Protein AF-A0A287D4K3-F1 (afdb_monomer_lite)

Radius of gyration: 16.57 Å; chains: 1; bounding box: 42×42×44 Å

InterPro domains:
  IPR028040 Type 2 DNA topoisomerase 6 subunit B-like [PF15091] (120-159)
  IPR028040 Type 2 DNA topoisomerase 6 subunit B-like [PTHR14652] (1-159)

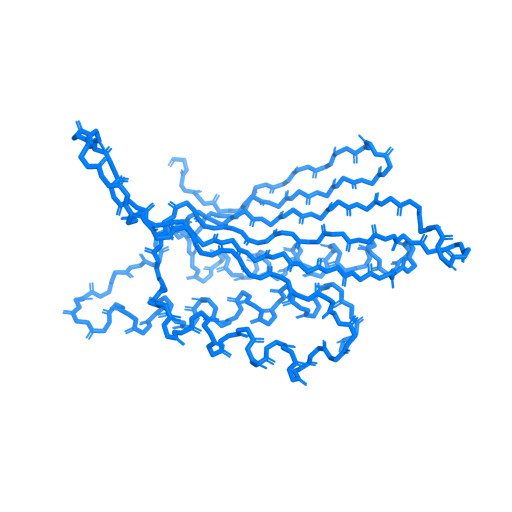pLDDT: mean 74.66, std 18.14, range [32.66, 96.25]

Secondary structure (DSSP, 8-state):
--SHHHHHHHHHHHHHHHHHHHTTTSTT----EEEEEEEEEEE-SSSTT-EEEEEEEEESS--S-HHHHHHHHHHHHHH-TT-EEEEEEE---S-----S----EEEEEEEEEE-HHHHHHHHHHHHHHHHHHHHH-TTEEEEEEEEETTEEEEEEE----

Organism: Ictidomys tridecemlineatus (NCBI:txid43179)

Structure (mmCIF, N/CA/C/O backbone):
data_AF-A0A287D4K3-F1
#
_entry.id   AF-A0A287D4K3-F1
#
loop_
_atom_site.group_PDB
_atom_site.id
_atom_site.type_symbol
_atom_site.label_atom_id
_atom_site.label_alt_id
_atom_site.label_comp_id
_atom_site.label_asym_id
_atom_site.label_entity_id
_atom_site.label_seq_id
_atom_site.pdbx_PDB_ins_code
_atom_site.Cartn_x
_atom_site.Cartn_y
_atom_site.Cartn_z
_atom_site.occupancy
_atom_site.B_iso_or_equiv
_atom_site.auth_seq_id
_atom_site.auth_comp_id
_atom_site.auth_asym_id
_atom_site.auth_atom_id
_atom_site.pdbx_PDB_model_num
ATOM 1 N N . MET A 1 1 ? 12.320 -9.580 4.492 1.00 48.72 1 MET A N 1
ATOM 2 C CA . MET A 1 1 ? 11.727 -8.931 3.307 1.00 48.72 1 MET A CA 1
ATOM 3 C C . MET A 1 1 ? 12.427 -7.598 3.188 1.00 48.72 1 MET A C 1
ATOM 5 O O . MET A 1 1 ? 12.387 -6.849 4.149 1.00 48.72 1 MET A O 1
ATOM 9 N N . GLU A 1 2 ? 13.125 -7.345 2.091 1.00 59.50 2 GLU A N 1
ATOM 10 C CA . GLU A 1 2 ? 13.646 -6.011 1.773 1.00 59.50 2 GLU A CA 1
ATOM 11 C C . GLU A 1 2 ? 12.779 -5.459 0.645 1.00 59.50 2 GLU A C 1
ATOM 13 O O . GLU A 1 2 ? 12.539 -6.175 -0.326 1.00 59.50 2 GLU A O 1
ATOM 18 N N . GLY A 1 3 ? 12.263 -4.244 0.822 1.00 74.00 3 GLY A N 1
ATOM 19 C CA . GLY A 1 3 ? 11.446 -3.556 -0.177 1.00 74.00 3 GLY A CA 1
ATOM 20 C C . GLY A 1 3 ? 10.247 -2.798 0.397 1.00 74.00 3 GLY A C 1
ATOM 21 O O . GLY A 1 3 ? 9.966 -2.856 1.604 1.00 74.00 3 GLY A O 1
ATOM 22 N N . THR A 1 4 ? 9.539 -2.085 -0.475 1.00 83.81 4 THR A N 1
ATOM 23 C CA . THR A 1 4 ? 8.331 -1.292 -0.217 1.00 83.81 4 THR A CA 1
ATOM 24 C C . THR A 1 4 ? 7.315 -2.060 0.623 1.00 83.81 4 THR A C 1
ATOM 26 O O . THR A 1 4 ? 6.774 -1.520 1.590 1.00 83.81 4 THR A O 1
ATOM 29 N N . ALA A 1 5 ? 7.080 -3.340 0.326 1.00 87.50 5 ALA A N 1
ATOM 30 C CA . ALA A 1 5 ? 6.122 -4.150 1.074 1.00 87.50 5 ALA A CA 1
ATOM 31 C C . ALA A 1 5 ? 6.500 -4.322 2.544 1.00 87.50 5 ALA A C 1
ATOM 33 O O . ALA A 1 5 ? 5.611 -4.314 3.397 1.00 87.50 5 ALA A O 1
ATOM 34 N N . SER A 1 6 ? 7.792 -4.455 2.855 1.00 84.94 6 SER A N 1
ATOM 35 C CA . SER A 1 6 ? 8.245 -4.580 4.241 1.00 84.94 6 SER A CA 1
ATOM 36 C C . SER A 1 6 ? 7.947 -3.301 5.016 1.00 84.94 6 SER A C 1
ATOM 38 O O . SER A 1 6 ? 7.326 -3.362 6.076 1.00 84.94 6 SER A O 1
ATOM 40 N N . ALA A 1 7 ? 8.298 -2.145 4.441 1.00 84.00 7 ALA A N 1
ATOM 41 C CA . ALA A 1 7 ? 8.021 -0.841 5.035 1.00 84.00 7 ALA A CA 1
ATOM 42 C C . ALA A 1 7 ? 6.518 -0.630 5.257 1.00 84.00 7 ALA A C 1
ATOM 44 O O . ALA A 1 7 ? 6.094 -0.350 6.378 1.00 84.00 7 ALA A O 1
ATOM 45 N N . VAL A 1 8 ? 5.693 -0.844 4.225 1.00 88.00 8 VAL A N 1
ATOM 46 C CA . VAL A 1 8 ? 4.232 -0.700 4.335 1.00 88.00 8 VAL A CA 1
ATOM 47 C C . VAL A 1 8 ? 3.665 -1.629 5.409 1.00 88.00 8 VAL A C 1
ATOM 49 O O . VAL A 1 8 ? 2.879 -1.184 6.243 1.00 88.00 8 VAL A O 1
ATOM 52 N N . CYS A 1 9 ? 4.057 -2.905 5.428 1.00 89.38 9 CYS A N 1
ATOM 53 C CA . CYS A 1 9 ? 3.532 -3.859 6.404 1.00 89.38 9 CYS A CA 1
ATOM 54 C C . CYS A 1 9 ? 3.920 -3.494 7.843 1.00 89.38 9 CYS A C 1
ATOM 56 O O . CYS A 1 9 ? 3.065 -3.570 8.723 1.00 89.38 9 CYS A O 1
ATOM 58 N N . GLU A 1 10 ? 5.167 -3.084 8.091 1.00 85.00 10 GLU A N 1
ATOM 59 C CA . GLU A 1 10 ? 5.619 -2.653 9.423 1.00 85.00 10 GLU A CA 1
ATOM 60 C C . GLU A 1 10 ? 4.889 -1.391 9.893 1.00 85.00 10 GLU A C 1
ATOM 62 O O . GLU A 1 10 ? 4.360 -1.359 11.007 1.00 85.00 10 GLU A O 1
ATOM 67 N N . ILE A 1 11 ? 4.758 -0.386 9.020 1.00 82.88 11 ILE A N 1
ATOM 68 C CA . ILE A 1 11 ? 4.017 0.846 9.326 1.00 82.88 11 ILE A CA 1
ATOM 69 C C . ILE A 1 11 ? 2.571 0.518 9.690 1.00 82.88 11 ILE A C 1
ATOM 71 O O . ILE A 1 11 ? 2.064 0.969 10.717 1.00 82.88 11 ILE A O 1
ATOM 75 N N . LEU A 1 12 ? 1.906 -0.307 8.879 1.00 85.75 12 LEU A N 1
ATOM 76 C CA . LEU A 1 12 ? 0.527 -0.708 9.128 1.00 85.75 12 LEU A CA 1
ATOM 77 C C . LEU A 1 12 ? 0.379 -1.514 10.421 1.00 85.75 12 LEU A C 1
ATOM 79 O O . LEU A 1 12 ? -0.570 -1.271 11.163 1.00 85.75 12 LEU A O 1
ATOM 83 N N . ARG A 1 13 ? 1.303 -2.435 10.733 1.00 86.19 13 ARG A N 1
ATOM 84 C CA . ARG A 1 13 ? 1.298 -3.154 12.020 1.00 86.19 13 ARG A CA 1
ATOM 85 C C . ARG A 1 13 ? 1.357 -2.181 13.185 1.00 86.19 13 ARG A C 1
ATOM 87 O O . ARG A 1 13 ? 0.545 -2.292 14.100 1.00 86.19 13 ARG A O 1
ATOM 94 N N . TYR A 1 14 ? 2.277 -1.222 13.131 1.00 79.12 14 TYR A N 1
ATOM 95 C CA . TYR A 1 14 ? 2.435 -0.236 14.190 1.00 79.12 14 TYR A CA 1
ATOM 96 C C . TYR A 1 14 ? 1.178 0.629 14.347 1.00 79.12 14 TYR A C 1
ATOM 98 O O . TYR A 1 14 ? 0.686 0.796 15.463 1.00 79.12 14 TYR A O 1
ATOM 106 N N . LEU A 1 15 ? 0.609 1.114 13.237 1.00 77.81 15 LEU A N 1
ATOM 107 C CA . LEU A 1 15 ? -0.628 1.901 13.244 1.00 77.81 15 LEU A CA 1
ATOM 108 C C . LEU A 1 15 ? -1.807 1.112 13.829 1.00 77.81 15 LEU A C 1
ATOM 110 O O . LEU A 1 15 ? -2.526 1.634 14.675 1.00 77.81 15 LEU A O 1
ATOM 114 N N . ILE A 1 16 ? -1.979 -0.155 13.441 1.00 78.75 16 ILE A N 1
ATOM 115 C CA . ILE A 1 16 ? -3.060 -1.014 13.948 1.00 78.75 16 ILE A CA 1
ATOM 116 C C . ILE A 1 16 ? -2.893 -1.295 15.443 1.00 78.75 16 ILE A C 1
ATOM 118 O O . ILE A 1 16 ? -3.868 -1.210 16.185 1.00 78.75 16 ILE A O 1
ATOM 122 N N . ILE A 1 17 ? -1.680 -1.619 15.903 1.00 76.06 17 ILE A N 1
ATOM 123 C CA . ILE A 1 17 ? -1.410 -1.836 17.333 1.00 76.06 17 ILE A CA 1
ATOM 124 C C . ILE A 1 17 ? -1.727 -0.565 18.119 1.00 76.06 17 ILE A C 1
ATOM 126 O O . ILE A 1 17 ? -2.431 -0.627 19.124 1.00 76.06 17 ILE A O 1
ATOM 130 N N . TYR A 1 18 ? -1.257 0.586 17.640 1.00 68.38 18 TYR A N 1
ATOM 131 C CA . TYR A 1 18 ? -1.488 1.861 18.306 1.00 68.38 18 TYR A CA 1
ATOM 132 C C . TYR A 1 18 ? -2.976 2.197 18.412 1.00 68.38 18 TYR A C 1
ATOM 134 O O . TYR A 1 18 ? -3.468 2.524 19.491 1.00 68.38 18 TYR A O 1
ATOM 142 N N . TRP A 1 19 ? -3.709 2.032 17.314 1.00 69.06 19 TRP A N 1
ATOM 143 C CA . TRP A 1 19 ? -5.155 2.195 17.267 1.00 69.06 19 TRP A CA 1
ATOM 144 C C . TRP A 1 19 ? -5.903 1.355 18.311 1.00 69.06 19 TRP A C 1
ATOM 146 O O . TRP A 1 19 ? -6.902 1.806 18.874 1.00 69.06 19 TRP A O 1
ATOM 156 N N . LYS A 1 20 ? -5.412 0.149 18.620 1.00 65.50 20 LYS A N 1
ATOM 157 C CA . LYS A 1 20 ? -5.971 -0.683 19.698 1.00 65.50 20 LYS A CA 1
ATOM 158 C C . LYS A 1 20 ? -5.597 -0.199 21.103 1.00 65.50 20 LYS A C 1
ATOM 160 O O . LYS A 1 20 ? -6.319 -0.506 22.043 1.00 65.50 20 LYS A O 1
ATOM 165 N N . CYS A 1 21 ? -4.481 0.506 21.270 1.00 55.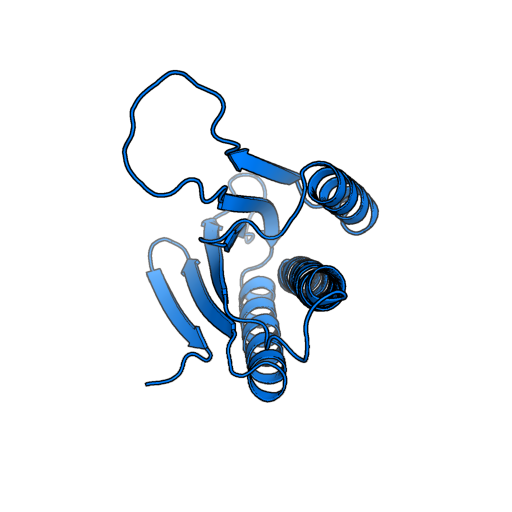12 21 CYS A N 1
ATOM 166 C CA . CYS A 1 21 ? -4.019 0.991 22.574 1.00 55.12 21 CYS A CA 1
ATOM 167 C C . CYS A 1 21 ? -4.685 2.314 22.988 1.00 55.12 21 CYS A C 1
ATOM 169 O O . CYS A 1 21 ? -4.985 2.491 24.166 1.00 55.12 21 CYS A O 1
ATOM 171 N N . ASP A 1 22 ? -4.957 3.219 22.042 1.00 52.53 22 ASP A N 1
ATOM 172 C CA . ASP A 1 22 ? -5.638 4.499 22.320 1.00 52.53 22 ASP A CA 1
ATOM 173 C C . ASP A 1 22 ? -7.110 4.306 22.744 1.00 52.53 22 ASP A C 1
ATOM 175 O O . ASP A 1 22 ? -7.679 5.080 23.509 1.00 52.53 22 ASP A O 1
ATOM 179 N N . THR A 1 23 ? -7.720 3.187 22.348 1.00 50.31 23 THR A N 1
ATOM 180 C CA . THR A 1 23 ? -9.080 2.796 22.757 1.00 50.31 23 THR A CA 1
ATOM 181 C C . THR A 1 23 ? -9.164 2.227 24.184 1.00 50.31 23 THR A C 1
ATOM 183 O O . THR A 1 23 ? -10.248 1.867 24.645 1.00 50.31 23 THR A O 1
ATOM 186 N N . GLY A 1 24 ? -8.056 2.220 24.937 1.00 45.09 24 GLY A N 1
ATOM 187 C CA . GLY A 1 24 ? -7.929 1.654 26.287 1.00 45.09 24 GLY A CA 1
ATOM 188 C C . GLY A 1 24 ? -8.772 2.288 27.407 1.00 45.09 24 GLY A C 1
ATOM 189 O O . GLY A 1 24 ? -8.657 1.845 28.547 1.00 45.09 24 GLY A O 1
ATOM 190 N N . GLN A 1 25 ? -9.626 3.281 27.130 1.00 45.44 25 GLN A N 1
ATOM 191 C CA . GLN A 1 25 ? -10.554 3.859 28.121 1.00 45.44 25 GLN A CA 1
ATOM 192 C C . GLN A 1 25 ? -12.048 3.704 27.800 1.00 45.44 25 GLN A C 1
ATOM 194 O O . GLN A 1 25 ? -12.883 4.085 28.617 1.00 45.44 25 GLN A O 1
ATOM 199 N N . SER A 1 26 ? -12.437 3.101 26.673 1.00 39.00 26 SER A N 1
ATOM 200 C CA . SER A 1 26 ? -13.861 2.851 26.417 1.00 39.00 26 SER A CA 1
ATOM 201 C C . SER A 1 26 ? -14.080 1.519 25.716 1.00 39.00 26 SER A C 1
ATOM 203 O O . SER A 1 26 ? -13.392 1.189 24.756 1.00 39.00 26 SER A O 1
ATOM 205 N N . LYS A 1 27 ? -15.028 0.746 26.262 1.00 44.50 27 LYS A N 1
ATOM 206 C CA . LYS A 1 27 ? -15.546 -0.530 25.748 1.00 44.50 27 LYS A CA 1
ATOM 207 C C . LYS A 1 27 ? -15.399 -0.649 24.229 1.00 44.50 27 LYS A C 1
ATOM 209 O O . LYS A 1 27 ? -16.083 0.060 23.503 1.00 44.50 27 LYS A O 1
ATOM 214 N N . GLU A 1 28 ? -14.548 -1.578 23.798 1.00 41.41 28 GLU A N 1
ATOM 215 C CA . GLU A 1 28 ? -14.586 -2.231 22.484 1.00 41.41 28 GLU A CA 1
ATOM 216 C C . GLU A 1 28 ? -14.938 -1.304 21.300 1.00 41.41 28 GLU A C 1
ATOM 218 O O . GLU A 1 28 ? -15.805 -1.593 20.473 1.00 41.41 28 GLU A O 1
ATOM 223 N N . VAL A 1 29 ? -14.261 -0.157 21.199 1.00 41.56 29 VAL A N 1
ATOM 224 C CA . VAL A 1 29 ? -14.389 0.704 20.022 1.00 41.56 29 VAL A CA 1
ATOM 225 C C . VAL A 1 29 ? -13.578 0.067 18.895 1.00 41.56 29 VAL A C 1
ATOM 227 O O . VAL A 1 29 ? -12.363 0.210 18.798 1.00 41.56 29 VAL A O 1
ATOM 230 N N . LEU A 1 30 ? -14.267 -0.715 18.064 1.00 49.53 30 LEU A N 1
ATOM 231 C CA . LEU A 1 30 ? -13.744 -1.239 16.804 1.00 49.53 30 LEU A CA 1
ATOM 232 C C . LEU A 1 30 ? -13.054 -0.133 15.996 1.00 49.53 30 LEU A C 1
ATOM 234 O O . LEU A 1 30 ? -13.633 0.933 15.810 1.00 49.53 30 LEU A O 1
ATOM 238 N N . LEU A 1 31 ? -11.855 -0.429 15.485 1.00 52.41 31 LEU A N 1
ATOM 239 C CA . LEU A 1 31 ? -11.037 0.491 14.692 1.00 52.41 31 LEU A CA 1
ATOM 240 C C . LEU A 1 31 ? -11.802 0.978 13.460 1.00 52.41 31 LEU A C 1
ATOM 242 O O . LEU A 1 31 ? -11.884 0.270 12.460 1.00 52.41 31 LEU A O 1
ATOM 246 N N . GLU A 1 32 ? -12.375 2.172 13.542 1.00 59.59 32 GLU A N 1
ATOM 247 C CA . GLU A 1 32 ? -13.056 2.830 12.435 1.00 59.59 32 GLU A CA 1
ATOM 248 C C . GLU A 1 32 ? -12.128 3.898 11.864 1.00 59.59 32 GLU A C 1
ATOM 250 O O . GLU A 1 32 ? -11.723 4.835 12.555 1.00 59.59 32 GLU A O 1
ATOM 255 N N . GLY A 1 33 ? -11.734 3.729 10.605 1.00 69.31 33 GLY A N 1
ATOM 256 C CA . GLY A 1 33 ? -10.741 4.601 9.996 1.00 69.31 33 GLY A CA 1
ATOM 257 C C . GLY A 1 33 ? -10.517 4.298 8.525 1.00 69.31 33 GLY A C 1
ATOM 258 O O . GLY A 1 33 ? -10.697 3.169 8.067 1.00 69.31 33 GLY A O 1
ATOM 259 N N . GLN A 1 34 ? -10.115 5.330 7.788 1.00 78.81 34 GLN A N 1
ATOM 260 C CA . GLN A 1 34 ? -9.762 5.226 6.381 1.00 78.81 34 GLN A CA 1
ATOM 261 C C . GLN A 1 34 ? -8.275 5.508 6.202 1.00 78.81 34 GLN A C 1
ATOM 263 O O . GLN A 1 34 ? -7.810 6.610 6.495 1.00 78.81 34 GLN A O 1
ATOM 268 N N . LEU A 1 35 ? -7.553 4.515 5.688 1.00 86.69 35 LEU A N 1
ATOM 269 C CA . LEU A 1 35 ? -6.151 4.636 5.309 1.00 86.69 35 LEU A CA 1
ATOM 270 C C . LEU A 1 35 ? -6.022 4.642 3.793 1.00 86.69 35 LEU A C 1
ATOM 272 O O . LEU A 1 35 ? -6.579 3.799 3.096 1.00 86.69 35 LEU A O 1
ATOM 276 N N . MET A 1 36 ? -5.247 5.584 3.285 1.00 90.50 36 MET A N 1
ATOM 277 C CA . MET A 1 36 ? -4.786 5.602 1.910 1.00 90.50 36 MET A CA 1
ATOM 278 C C . MET A 1 36 ? -3.352 5.090 1.874 1.00 90.50 36 MET A C 1
ATOM 280 O O . MET A 1 36 ? -2.522 5.522 2.669 1.00 90.50 36 MET A O 1
ATOM 284 N N . ILE A 1 37 ? -3.069 4.192 0.937 1.00 93.56 37 ILE A N 1
ATOM 285 C CA . ILE A 1 37 ? -1.728 3.727 0.601 1.00 93.56 37 ILE A CA 1
ATOM 286 C C . ILE A 1 37 ? -1.577 3.949 -0.901 1.00 93.56 37 ILE A C 1
ATOM 288 O O . ILE A 1 37 ? -2.287 3.324 -1.689 1.00 93.56 37 ILE A O 1
ATOM 292 N N . SER A 1 38 ? -0.692 4.847 -1.309 1.00 94.19 38 SER A N 1
ATOM 293 C CA . SER A 1 38 ? -0.372 5.069 -2.717 1.00 94.19 38 SER A CA 1
ATOM 294 C C . SER A 1 38 ? 1.096 4.789 -2.981 1.00 94.19 38 SER A C 1
ATOM 296 O O . SER A 1 38 ? 1.950 5.132 -2.171 1.00 94.19 38 SER A O 1
ATOM 298 N N . ILE A 1 39 ? 1.386 4.154 -4.111 1.00 94.94 39 ILE A N 1
ATOM 299 C CA . ILE A 1 39 ? 2.746 3.950 -4.602 1.00 94.94 39 ILE A CA 1
ATOM 300 C C . ILE A 1 39 ? 2.824 4.586 -5.983 1.00 94.94 39 ILE A C 1
ATOM 302 O O . ILE A 1 39 ? 2.162 4.131 -6.914 1.00 94.94 39 ILE A O 1
ATOM 306 N N . GLU A 1 40 ? 3.610 5.645 -6.124 1.00 95.19 40 GLU A N 1
ATOM 307 C CA . GLU A 1 40 ? 3.925 6.240 -7.417 1.00 95.19 40 GLU A CA 1
ATOM 308 C C . GLU A 1 40 ? 5.323 5.799 -7.839 1.00 95.19 40 GLU A C 1
ATOM 310 O O . GLU A 1 40 ? 6.289 6.002 -7.116 1.00 95.19 40 GLU A O 1
ATOM 315 N N . ALA A 1 41 ? 5.423 5.165 -9.000 1.00 93.25 41 ALA A N 1
ATOM 316 C CA . ALA A 1 41 ? 6.659 4.612 -9.519 1.00 93.25 41 ALA A CA 1
ATOM 317 C C . ALA A 1 41 ? 6.939 5.162 -10.919 1.00 93.25 41 ALA A C 1
ATOM 319 O O . ALA A 1 41 ? 6.124 5.037 -11.842 1.00 93.25 41 ALA A O 1
ATOM 320 N N . ILE A 1 42 ? 8.119 5.748 -11.079 1.00 93.44 42 ILE A N 1
ATOM 321 C CA . ILE A 1 42 ? 8.637 6.250 -12.355 1.00 93.44 42 ILE A CA 1
ATOM 322 C C . ILE A 1 42 ? 10.006 5.637 -12.623 1.00 93.44 42 ILE A C 1
ATOM 324 O O . ILE A 1 42 ? 10.684 5.215 -11.694 1.00 93.44 42 ILE A O 1
ATOM 328 N N . ASN A 1 43 ? 10.445 5.587 -13.878 1.00 90.56 43 ASN A N 1
ATOM 329 C CA . ASN A 1 43 ? 11.798 5.114 -14.192 1.00 90.56 43 ASN A CA 1
ATOM 330 C C . ASN A 1 43 ? 12.856 5.925 -13.416 1.00 90.56 43 ASN A C 1
ATOM 332 O O . ASN A 1 43 ? 12.870 7.158 -13.495 1.00 90.56 43 ASN A O 1
ATOM 336 N N . SER A 1 44 ? 13.733 5.237 -12.673 1.00 86.06 44 SER A N 1
ATOM 337 C CA . SER A 1 44 ? 14.799 5.887 -11.906 1.00 86.06 44 SER A CA 1
ATOM 338 C C . SER A 1 44 ? 15.769 6.585 -12.858 1.00 86.06 44 SER A C 1
ATOM 340 O O . SER A 1 44 ? 16.180 6.036 -13.882 1.00 86.06 44 SER A O 1
ATOM 342 N N . LYS A 1 45 ? 16.146 7.819 -12.509 1.00 84.38 45 LYS A N 1
ATOM 343 C CA . LYS A 1 45 ? 17.179 8.581 -13.229 1.00 84.38 45 LYS A CA 1
ATOM 344 C C . LYS A 1 45 ? 18.591 8.145 -12.838 1.00 84.38 45 LYS A C 1
ATOM 346 O O . LYS A 1 45 ? 19.535 8.433 -13.567 1.00 84.38 45 LYS A O 1
ATOM 351 N N . HIS A 1 46 ? 18.731 7.496 -11.684 1.00 78.56 46 HIS A N 1
ATOM 352 C CA . HIS A 1 46 ? 20.019 7.170 -11.079 1.00 78.56 46 HIS A CA 1
ATOM 353 C C . HIS A 1 46 ? 20.448 5.734 -11.367 1.00 78.56 46 HIS A C 1
ATOM 355 O O . HIS A 1 46 ? 21.645 5.472 -11.481 1.00 78.56 46 HIS A O 1
ATOM 361 N N . GLN A 1 47 ? 19.489 4.818 -11.529 1.00 78.12 47 GLN A N 1
ATOM 362 C CA . GLN A 1 47 ? 19.777 3.409 -11.755 1.00 78.12 47 GLN A CA 1
ATOM 363 C C . GLN A 1 47 ? 19.023 2.857 -12.979 1.00 78.12 47 GLN A C 1
ATOM 365 O O . GLN A 1 47 ? 17.789 2.858 -13.005 1.00 78.12 47 GLN A O 1
ATOM 370 N N . PRO A 1 48 ? 19.736 2.336 -13.998 1.00 79.88 48 PRO A N 1
ATOM 371 C CA . PRO A 1 48 ? 19.093 1.724 -15.152 1.00 79.88 48 PRO A CA 1
ATOM 372 C C . PRO A 1 48 ? 18.334 0.459 -14.732 1.00 79.88 48 PRO A C 1
ATOM 374 O O . PRO A 1 48 ? 18.831 -0.351 -13.950 1.00 79.88 48 PRO A O 1
ATOM 377 N N . ASN A 1 49 ? 17.136 0.272 -15.293 1.00 84.75 49 ASN A N 1
ATOM 378 C CA . ASN A 1 49 ? 16.216 -0.835 -14.988 1.00 84.75 49 ASN A CA 1
ATOM 379 C C . ASN A 1 49 ? 15.645 -0.847 -13.555 1.00 84.75 49 ASN A C 1
ATOM 381 O O . ASN A 1 49 ? 15.138 -1.883 -13.113 1.00 84.75 49 ASN A O 1
ATOM 385 N N . ALA A 1 50 ? 15.696 0.283 -12.848 1.00 89.44 50 ALA A N 1
ATOM 386 C CA . ALA A 1 50 ? 14.998 0.489 -11.584 1.00 89.44 50 ALA A CA 1
ATOM 387 C C . ALA A 1 50 ? 13.861 1.509 -11.741 1.00 89.44 50 ALA A C 1
ATOM 389 O O . ALA A 1 50 ? 13.869 2.359 -12.635 1.00 89.44 50 ALA A O 1
ATOM 390 N N . LEU A 1 51 ? 12.879 1.412 -10.857 1.00 90.44 51 LEU A N 1
ATOM 391 C CA . LEU A 1 51 ? 11.826 2.386 -10.645 1.00 90.44 51 LEU A CA 1
ATOM 392 C C . LEU A 1 51 ? 12.141 3.147 -9.365 1.00 90.44 51 LEU A C 1
ATOM 394 O O . LEU A 1 51 ? 12.426 2.530 -8.345 1.00 90.44 51 LEU A O 1
ATOM 398 N N . HIS A 1 52 ? 12.054 4.466 -9.428 1.00 91.75 52 HIS A N 1
ATOM 399 C CA . HIS A 1 52 ? 11.985 5.304 -8.250 1.00 91.75 52 HIS A CA 1
ATOM 400 C C . HIS A 1 52 ? 10.546 5.284 -7.735 1.00 91.75 52 HIS A C 1
ATOM 402 O O . HIS A 1 52 ? 9.637 5.788 -8.404 1.00 91.75 52 HIS A O 1
ATOM 408 N N . CYS A 1 53 ? 10.347 4.640 -6.589 1.00 90.38 53 CYS A N 1
ATOM 409 C CA . CYS A 1 53 ? 9.057 4.438 -5.951 1.00 90.38 53 CYS A CA 1
ATOM 410 C C . CYS A 1 53 ? 8.895 5.421 -4.792 1.00 90.38 53 CYS A C 1
ATOM 412 O O . CYS A 1 53 ? 9.665 5.397 -3.834 1.00 90.38 53 CYS A O 1
ATOM 414 N N . VAL A 1 54 ? 7.842 6.228 -4.842 1.00 91.62 54 VAL A N 1
ATOM 415 C CA . VAL A 1 54 ? 7.392 7.099 -3.759 1.00 91.62 54 VAL A CA 1
ATOM 416 C C . VAL A 1 54 ? 6.132 6.487 -3.165 1.00 91.62 54 VAL A C 1
ATOM 418 O O . VAL A 1 54 ? 5.088 6.423 -3.817 1.00 91.62 54 VAL A O 1
ATOM 421 N N . THR A 1 55 ? 6.216 6.026 -1.922 1.00 91.75 55 THR A N 1
ATOM 422 C CA . THR A 1 55 ? 5.076 5.447 -1.210 1.00 91.75 55 THR A CA 1
ATOM 423 C C . THR A 1 55 ? 4.531 6.439 -0.201 1.00 91.75 55 THR A C 1
ATOM 425 O O . THR A 1 55 ? 5.272 6.950 0.633 1.00 91.75 55 THR A O 1
ATOM 428 N N . THR A 1 56 ? 3.225 6.686 -0.248 1.00 90.81 56 THR A N 1
ATOM 429 C CA . THR A 1 56 ? 2.504 7.534 0.701 1.00 90.81 56 THR A CA 1
ATOM 430 C C . THR A 1 56 ? 1.503 6.700 1.487 1.00 90.81 56 THR A C 1
ATOM 432 O O . THR A 1 56 ? 0.674 6.003 0.906 1.00 90.81 56 THR A O 1
ATOM 435 N N . ILE A 1 57 ? 1.533 6.812 2.812 1.00 88.75 57 ILE A N 1
ATOM 436 C CA . ILE A 1 57 ? 0.516 6.275 3.716 1.00 88.75 57 ILE A CA 1
ATOM 437 C C . ILE A 1 57 ? -0.122 7.453 4.439 1.00 88.75 57 ILE A C 1
ATOM 439 O O . ILE A 1 57 ? 0.577 8.221 5.095 1.00 88.75 57 ILE A O 1
ATOM 443 N N . ALA A 1 58 ? -1.438 7.607 4.330 1.00 86.00 58 ALA A N 1
ATOM 444 C CA . ALA A 1 58 ? -2.145 8.716 4.955 1.00 86.00 58 ALA A CA 1
ATOM 445 C C . ALA A 1 58 ? -3.461 8.291 5.604 1.00 86.00 58 ALA A C 1
ATOM 447 O O . ALA A 1 58 ? -4.128 7.370 5.135 1.00 86.00 58 ALA A O 1
ATOM 448 N N . SER A 1 59 ? -3.852 9.001 6.659 1.00 79.88 59 SER A N 1
ATOM 449 C CA . SER A 1 59 ? -5.142 8.852 7.335 1.00 79.88 59 SER A CA 1
ATOM 450 C C . SER A 1 59 ? -5.857 10.196 7.385 1.00 79.88 59 SER A C 1
ATOM 452 O O . SER A 1 59 ? -5.274 11.197 7.809 1.00 79.88 59 SER A O 1
ATOM 454 N N . ALA A 1 60 ? -7.139 10.200 7.005 1.00 65.44 60 ALA A N 1
ATOM 455 C CA . ALA A 1 60 ? -8.009 11.375 7.097 1.00 65.44 60 ALA A CA 1
ATOM 456 C C . ALA A 1 60 ? -8.317 11.771 8.551 1.00 65.44 60 ALA A C 1
ATOM 458 O O . ALA A 1 60 ? -8.724 12.898 8.807 1.00 65.44 60 ALA A O 1
ATOM 459 N N . ARG A 1 61 ? -8.115 10.849 9.502 1.00 60.84 61 ARG A N 1
ATOM 460 C CA . ARG A 1 61 ? -8.263 11.098 10.934 1.00 60.84 61 ARG A CA 1
ATOM 461 C C . ARG A 1 61 ? -6.919 10.981 11.629 1.00 60.84 61 ARG A C 1
ATOM 463 O O . ARG A 1 61 ? -6.268 9.944 11.498 1.00 60.84 61 ARG A O 1
ATOM 470 N N . SER A 1 62 ? -6.510 12.010 12.362 1.00 54.97 62 SER A N 1
ATOM 471 C CA . SER A 1 62 ? -5.385 11.918 13.286 1.00 54.97 62 SER A CA 1
ATOM 472 C C . SER A 1 62 ? -5.825 11.166 14.511 1.00 54.97 62 SER A C 1
ATOM 474 O O . SER A 1 62 ? -6.907 11.325 15.065 1.00 54.97 62 SER A O 1
ATOM 476 N N . ILE A 1 63 ? -4.932 10.271 14.830 1.00 51.16 63 ILE A N 1
ATOM 477 C CA . ILE A 1 63 ? -5.075 9.055 15.598 1.00 51.16 63 ILE A CA 1
ATOM 478 C C . ILE A 1 63 ? -3.727 8.794 16.248 1.00 51.16 63 ILE A C 1
ATOM 480 O O . ILE A 1 63 ? -3.452 7.669 16.609 1.00 51.16 63 ILE A O 1
ATOM 484 N N . CYS A 1 64 ? -2.811 9.763 16.237 1.00 54.44 64 CYS A N 1
ATOM 485 C CA . CYS A 1 64 ? -1.438 9.564 16.646 1.00 54.44 64 CYS A CA 1
ATOM 486 C C . CYS A 1 64 ? -0.943 10.887 17.215 1.00 54.44 64 CYS A C 1
ATOM 488 O O . CYS A 1 64 ? -0.865 11.882 16.497 1.00 54.44 64 CYS A O 1
ATOM 490 N N . GLY A 1 65 ? -0.647 10.909 18.514 1.00 56.12 65 GLY A N 1
ATOM 491 C CA . GLY A 1 65 ? -0.023 12.074 19.132 1.00 56.12 65 GLY A CA 1
ATOM 492 C C . GLY A 1 65 ? 1.365 12.339 18.535 1.00 56.12 65 GLY A C 1
ATOM 493 O O . GLY A 1 65 ? 2.093 11.402 18.197 1.00 56.12 65 GLY A O 1
ATOM 494 N N . ASP A 1 66 ? 1.765 13.609 18.460 1.00 56.94 66 ASP A N 1
ATOM 495 C CA . ASP A 1 66 ? 3.043 14.072 17.888 1.00 56.94 66 ASP A CA 1
ATOM 496 C C . ASP A 1 66 ? 4.283 13.309 18.396 1.00 56.94 66 ASP A C 1
ATOM 498 O O . ASP A 1 66 ? 5.248 13.086 17.660 1.00 56.94 66 ASP A O 1
ATOM 502 N N . LEU A 1 67 ? 4.269 12.864 19.656 1.00 57.0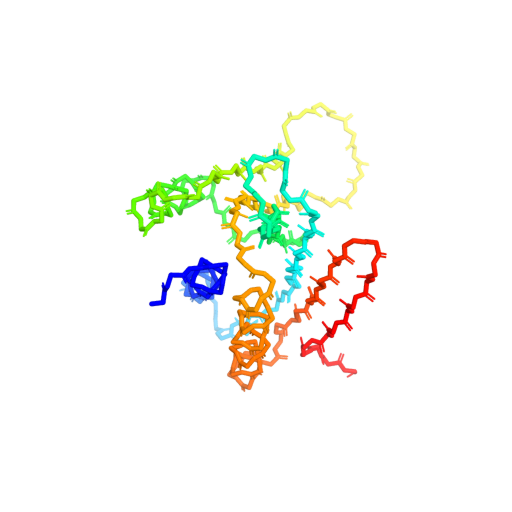3 67 LEU A N 1
ATOM 503 C CA . LEU A 1 67 ? 5.359 12.090 20.258 1.00 57.03 67 LEU A CA 1
ATOM 504 C 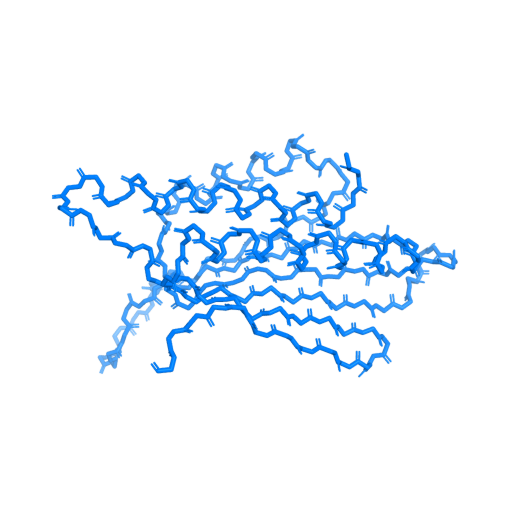C . LEU A 1 67 ? 5.503 10.688 19.634 1.00 57.03 67 LEU A C 1
ATOM 506 O O . LEU A 1 67 ? 6.612 10.186 19.444 1.00 57.03 67 LEU A O 1
ATOM 510 N N . VAL A 1 68 ? 4.377 10.056 19.302 1.00 62.38 68 VAL A N 1
ATOM 511 C CA . VAL A 1 68 ? 4.307 8.693 18.758 1.00 62.38 68 VAL A CA 1
ATOM 512 C C . VAL A 1 68 ? 4.753 8.687 17.304 1.00 62.38 68 VAL A C 1
ATOM 514 O O . VAL A 1 68 ? 5.489 7.797 16.888 1.00 62.38 68 VAL A O 1
ATOM 517 N N . LEU A 1 69 ? 4.388 9.732 16.566 1.00 65.62 69 LEU A N 1
ATOM 518 C CA . LEU A 1 69 ? 4.826 9.986 15.200 1.00 65.62 69 LEU A CA 1
ATOM 519 C C . LEU A 1 69 ? 6.345 10.137 15.092 1.00 65.62 69 LEU A C 1
ATOM 521 O O . LEU A 1 69 ? 6.973 9.501 14.245 1.00 65.62 69 LEU A O 1
ATOM 525 N N . LYS A 1 70 ? 6.954 10.895 16.010 1.00 68.38 70 LYS A N 1
ATOM 526 C CA . LYS A 1 70 ? 8.418 11.021 16.097 1.00 68.38 70 LYS A CA 1
ATOM 527 C C . LYS A 1 70 ? 9.097 9.696 16.444 1.00 68.38 70 LYS A C 1
ATOM 529 O O . LYS A 1 70 ? 10.173 9.413 15.921 1.00 68.38 70 LYS A O 1
ATOM 534 N N . LYS A 1 71 ? 8.489 8.876 17.311 1.00 71.56 71 LYS A N 1
ATOM 535 C CA . LYS A 1 71 ? 9.010 7.538 17.627 1.00 71.56 71 LYS A CA 1
ATOM 536 C C . LYS A 1 71 ? 8.920 6.613 16.414 1.00 71.56 71 LYS A C 1
ATOM 538 O O . LYS A 1 71 ? 9.915 5.992 16.073 1.00 71.56 71 LYS A O 1
ATOM 543 N N . LEU A 1 72 ? 7.780 6.594 15.727 1.00 70.31 72 LEU A N 1
ATOM 544 C CA . LEU A 1 72 ? 7.559 5.814 14.510 1.00 70.31 72 LEU A CA 1
ATOM 545 C C . LEU A 1 72 ? 8.561 6.206 13.417 1.00 70.31 72 LEU A C 1
ATOM 547 O O . LEU A 1 72 ? 9.173 5.335 12.814 1.00 70.31 72 LEU A O 1
ATOM 551 N N . GLN A 1 73 ? 8.807 7.502 13.218 1.00 70.94 73 GLN A N 1
ATOM 552 C CA . GLN A 1 73 ? 9.835 7.970 12.289 1.00 70.94 73 GLN A CA 1
ATOM 553 C C . GLN A 1 73 ? 11.229 7.440 12.653 1.00 70.94 73 GLN A C 1
ATOM 555 O O . GLN A 1 73 ? 11.933 6.951 11.774 1.00 70.94 73 GLN A O 1
ATOM 560 N N . LYS A 1 74 ? 11.624 7.512 13.931 1.00 74.75 74 LYS A N 1
ATOM 561 C CA . LYS A 1 74 ? 12.923 6.997 14.393 1.00 74.75 74 LYS A CA 1
ATOM 562 C C . LYS A 1 74 ? 13.046 5.482 14.224 1.00 74.75 74 LYS A C 1
ATOM 564 O O . LYS A 1 74 ? 14.086 5.021 13.774 1.00 74.75 74 LYS A O 1
ATOM 569 N N . GLU A 1 75 ? 11.998 4.735 14.563 1.00 71.06 75 GLU A N 1
ATOM 570 C CA . GLU A 1 75 ? 11.949 3.277 14.393 1.00 71.06 75 GLU A CA 1
ATOM 571 C C . GLU A 1 75 ? 12.011 2.894 12.910 1.00 71.06 75 GLU A C 1
ATOM 573 O O . GLU A 1 75 ? 12.736 1.988 12.531 1.00 71.06 75 GLU A O 1
ATOM 578 N N . LEU A 1 76 ? 11.331 3.613 12.015 1.00 68.88 76 LEU A N 1
ATOM 579 C CA . LEU A 1 76 ? 11.470 3.335 10.584 1.00 68.88 76 LEU A CA 1
ATOM 580 C C . LEU A 1 76 ? 12.861 3.673 10.064 1.00 68.88 76 LEU A C 1
ATOM 582 O O . LEU A 1 76 ? 13.415 2.897 9.299 1.00 68.88 76 LEU A O 1
ATOM 586 N N . GLN A 1 77 ? 13.452 4.787 10.495 1.00 68.69 77 GLN A N 1
ATOM 587 C CA . GLN A 1 77 ? 14.824 5.126 10.117 1.00 68.69 77 GLN A CA 1
ATOM 588 C C . GLN A 1 77 ? 15.838 4.076 10.601 1.00 68.69 77 GLN A C 1
ATOM 590 O O . GLN A 1 77 ? 16.834 3.850 9.918 1.00 68.69 77 GLN A O 1
ATOM 595 N N . SER A 1 78 ? 15.595 3.418 11.742 1.00 69.81 78 SER A N 1
ATOM 596 C CA . SER A 1 78 ? 16.458 2.340 12.241 1.00 69.81 78 SER A CA 1
ATOM 597 C C . SER A 1 78 ? 16.187 0.985 11.579 1.00 69.81 78 SER A C 1
ATOM 599 O O . SER A 1 78 ? 17.128 0.231 11.343 1.00 69.81 78 SER A O 1
ATOM 601 N N . ILE A 1 79 ? 14.927 0.668 11.263 1.00 63.00 79 ILE A N 1
ATOM 602 C CA . ILE A 1 79 ? 14.515 -0.616 10.667 1.00 63.00 79 ILE A CA 1
ATOM 603 C C . ILE A 1 79 ? 14.791 -0.648 9.156 1.00 63.00 79 ILE A C 1
ATOM 605 O O . ILE A 1 79 ? 15.031 -1.712 8.587 1.00 63.00 79 ILE A O 1
ATOM 609 N N . LEU A 1 80 ? 14.762 0.508 8.493 1.00 62.78 80 LEU A N 1
ATOM 610 C CA . LEU A 1 80 ? 14.805 0.643 7.039 1.00 62.78 80 LEU A CA 1
ATOM 611 C C . LEU A 1 80 ? 15.909 1.640 6.631 1.00 62.78 80 LEU A C 1
ATOM 613 O O . LEU A 1 80 ? 15.608 2.700 6.080 1.00 62.78 80 LEU A O 1
ATOM 617 N N . PRO A 1 81 ? 17.199 1.308 6.851 1.00 59.12 81 PRO A N 1
ATOM 618 C CA . PRO A 1 81 ? 18.327 2.217 6.606 1.00 59.12 81 PRO A CA 1
ATOM 619 C C . PRO A 1 81 ? 18.489 2.654 5.136 1.00 59.12 81 PRO A C 1
ATOM 621 O O . PRO A 1 81 ? 19.281 3.547 4.852 1.00 59.12 81 PRO A O 1
ATOM 624 N N . GLY A 1 82 ? 17.748 2.047 4.202 1.00 61.94 82 GLY A N 1
ATOM 625 C CA . GLY A 1 82 ? 17.730 2.404 2.779 1.00 61.94 82 GLY A CA 1
ATOM 626 C C . GLY A 1 82 ? 16.585 3.323 2.337 1.00 61.94 82 GLY A C 1
ATOM 627 O O . GLY A 1 82 ? 16.511 3.642 1.155 1.00 61.94 82 GLY A O 1
ATOM 628 N N . PHE A 1 83 ? 15.683 3.730 3.236 1.00 64.06 83 PHE A N 1
ATOM 629 C CA . PHE A 1 83 ? 14.475 4.471 2.869 1.00 64.06 83 PHE A CA 1
ATOM 630 C C . PHE A 1 83 ? 14.608 5.946 3.246 1.00 64.06 83 PHE A C 1
ATOM 632 O O . PHE A 1 83 ? 14.797 6.294 4.414 1.00 64.06 83 PHE A O 1
ATOM 639 N N . SER A 1 84 ? 14.455 6.834 2.262 1.00 63.19 84 SER A N 1
ATOM 640 C CA . SER A 1 84 ? 14.340 8.271 2.524 1.00 63.19 84 SER A CA 1
ATOM 641 C C . SER A 1 84 ? 12.918 8.555 3.002 1.00 63.19 84 SER A C 1
ATOM 643 O O . SER A 1 84 ? 12.011 8.771 2.202 1.00 63.19 84 SER A O 1
ATOM 645 N N . ALA A 1 85 ? 12.689 8.450 4.312 1.00 64.38 85 ALA A N 1
ATOM 646 C CA . ALA A 1 85 ? 11.377 8.668 4.913 1.00 64.38 85 ALA A CA 1
ATOM 647 C C . ALA A 1 85 ? 11.197 10.135 5.342 1.00 64.38 85 ALA A C 1
ATOM 649 O O . ALA A 1 85 ? 11.906 10.636 6.221 1.00 64.38 85 ALA A O 1
ATOM 650 N N . LYS A 1 86 ? 10.199 10.808 4.763 1.00 67.56 86 LYS A N 1
ATOM 651 C CA . LYS A 1 86 ? 9.719 12.134 5.160 1.00 67.56 86 LYS A CA 1
ATOM 652 C C . LYS A 1 86 ? 8.330 12.010 5.786 1.00 67.56 86 LYS A C 1
ATOM 654 O O . LYS A 1 86 ? 7.387 11.528 5.165 1.00 67.56 86 LYS A O 1
ATOM 659 N N . LEU A 1 87 ? 8.195 12.487 7.019 1.00 64.69 87 LEU A N 1
ATOM 660 C CA . LEU A 1 87 ? 6.918 12.527 7.725 1.00 64.69 87 LEU A CA 1
ATOM 661 C C . LEU A 1 87 ? 6.358 13.953 7.736 1.00 64.69 87 LEU A C 1
ATOM 663 O O . LEU A 1 87 ? 7.070 14.890 8.094 1.00 64.69 87 LEU A O 1
ATOM 667 N N . THR A 1 88 ? 5.083 14.107 7.382 1.00 59.75 88 THR A N 1
ATOM 668 C CA . THR A 1 88 ? 4.348 15.374 7.456 1.00 59.75 88 THR A CA 1
ATOM 669 C C . THR A 1 88 ? 3.125 15.195 8.359 1.00 59.75 88 THR A C 1
ATOM 671 O O . THR A 1 88 ? 2.152 14.535 7.998 1.00 59.75 88 THR A O 1
ATOM 674 N N . SER A 1 89 ? 3.167 15.780 9.561 1.00 53.19 89 SER A N 1
ATOM 675 C CA . SER A 1 89 ? 1.979 15.979 10.398 1.00 53.19 89 SER A CA 1
ATOM 676 C C . SER A 1 89 ? 1.513 17.426 10.258 1.00 53.19 89 SER A C 1
ATOM 678 O O . SER A 1 89 ? 2.252 18.363 10.548 1.00 53.19 89 SER A O 1
ATOM 680 N N . THR A 1 90 ? 0.288 17.632 9.781 1.00 50.53 90 THR A N 1
ATOM 681 C CA . THR A 1 90 ? -0.329 18.963 9.755 1.00 50.53 90 THR A CA 1
ATOM 682 C C . THR A 1 90 ? -1.159 19.126 11.019 1.00 50.53 90 THR A C 1
ATOM 684 O O . THR A 1 90 ? -2.350 18.813 11.033 1.00 50.53 90 THR A O 1
ATOM 687 N N . SER A 1 91 ? -0.509 19.567 12.100 1.00 45.09 91 SER A N 1
ATOM 688 C CA . SER A 1 91 ? -1.206 20.104 13.270 1.00 45.09 91 SER A CA 1
ATOM 689 C C . SER A 1 91 ? -1.654 21.523 12.965 1.00 45.09 91 SER A C 1
ATOM 691 O O . SER A 1 91 ? -0.834 22.365 12.608 1.00 45.09 91 SER A O 1
ATOM 693 N N . GLY A 1 92 ? -2.962 21.768 13.019 1.00 41.47 92 GLY A N 1
ATOM 694 C CA . GLY A 1 92 ? -3.534 23.087 12.790 1.00 41.47 92 GLY A CA 1
ATOM 695 C C . GLY A 1 92 ? -3.180 24.026 13.936 1.00 41.47 92 GLY A C 1
ATOM 696 O O . GLY A 1 92 ? -3.949 24.155 14.880 1.00 41.47 92 GLY A O 1
ATOM 697 N N . GLU A 1 93 ? -2.034 24.691 13.849 1.00 40.59 93 GLU A N 1
ATOM 698 C CA . GLU A 1 93 ? -1.710 25.839 14.690 1.00 40.59 93 GLU A CA 1
ATOM 699 C C . GLU A 1 93 ? -1.447 27.039 13.777 1.00 40.59 93 GLU A C 1
ATOM 701 O O . GLU A 1 93 ? -0.377 27.199 13.195 1.00 40.59 93 GLU A O 1
ATOM 706 N N . GLY A 1 94 ? -2.498 27.837 13.572 1.00 33.25 94 GLY A N 1
ATOM 707 C CA . GLY A 1 94 ? -2.483 28.986 12.673 1.00 33.25 94 GLY A CA 1
ATOM 708 C C . GLY A 1 94 ? -3.844 29.672 12.579 1.00 33.25 94 GLY A C 1
ATOM 709 O O . GLY A 1 94 ? -4.605 29.402 11.663 1.00 33.25 94 GLY A O 1
ATOM 710 N N . SER A 1 95 ? -4.114 30.542 13.556 1.00 34.59 95 SER A N 1
ATOM 711 C CA . SER A 1 95 ? -4.962 31.747 13.473 1.00 34.59 95 SER A CA 1
ATOM 712 C C . SER A 1 95 ? -6.407 31.594 12.954 1.00 34.59 95 SER A C 1
ATOM 714 O O . SER A 1 95 ? -6.660 31.526 11.760 1.00 34.59 95 SER A O 1
ATOM 716 N N . TYR A 1 96 ? -7.358 31.661 13.892 1.00 46.31 96 TYR A N 1
ATOM 717 C CA . TYR A 1 96 ? -8.762 32.086 13.745 1.00 46.31 96 TYR A CA 1
ATOM 718 C C . TYR A 1 96 ? -9.386 31.999 12.334 1.00 46.31 96 TYR A C 1
ATOM 720 O O . TYR A 1 96 ? -9.495 32.991 11.620 1.00 46.31 96 TYR A O 1
ATOM 728 N N . SER A 1 97 ? -9.936 30.837 11.991 1.00 39.75 97 SER A N 1
ATOM 729 C CA . SER A 1 97 ? -11.215 30.786 11.278 1.00 39.75 97 SER A CA 1
ATOM 730 C C . SER A 1 97 ? -11.984 29.561 11.761 1.00 39.75 97 SER A C 1
ATOM 732 O O . SER A 1 97 ? -11.462 28.449 11.822 1.00 39.75 97 SER A O 1
ATOM 734 N N . LEU A 1 98 ? -13.197 29.812 12.243 1.00 49.59 98 LEU A N 1
ATOM 735 C CA . LEU A 1 98 ? -14.127 28.798 12.704 1.00 49.59 98 LEU A CA 1
ATOM 736 C C . LEU A 1 98 ? -14.761 28.173 11.461 1.00 49.59 98 LEU A C 1
ATOM 738 O O . LEU A 1 98 ? -15.808 28.633 11.033 1.00 49.59 98 LEU A O 1
ATOM 742 N N . ASP A 1 99 ? -14.124 27.147 10.904 1.00 32.66 99 ASP A N 1
ATOM 743 C CA . ASP A 1 99 ? -14.804 26.164 10.067 1.00 32.66 99 ASP A CA 1
ATOM 744 C C . ASP A 1 99 ? -14.450 24.757 10.561 1.00 32.66 99 ASP A C 1
ATOM 746 O O . ASP A 1 99 ? -13.304 24.374 10.803 1.00 32.66 99 ASP A O 1
ATOM 750 N N . THR A 1 100 ? -15.504 24.007 10.836 1.00 41.53 100 THR A N 1
ATOM 751 C CA . THR A 1 100 ? -15.535 22.738 11.552 1.00 41.53 100 THR A CA 1
ATOM 752 C C . THR A 1 100 ? -14.834 21.603 10.799 1.00 41.53 100 THR A C 1
ATOM 754 O O . THR A 1 100 ? -15.454 20.954 9.969 1.00 41.53 100 THR A O 1
ATOM 757 N N . SER A 1 101 ? -13.582 21.293 11.149 1.00 42.12 101 SER A N 1
ATOM 758 C CA . SER A 1 101 ? -13.129 19.929 11.488 1.00 42.12 101 SER A CA 1
ATOM 759 C C . SER A 1 101 ? -11.651 19.961 11.891 1.00 42.12 101 SER A C 1
ATOM 761 O O . SER A 1 101 ? -10.764 19.834 11.050 1.00 42.12 101 SER A O 1
ATOM 763 N N . GLY A 1 102 ? -11.372 20.113 13.187 1.00 42.28 102 GLY A N 1
ATOM 764 C CA . GLY A 1 102 ? -10.024 20.037 13.770 1.00 42.28 102 GLY A CA 1
ATOM 765 C C . GLY A 1 102 ? -9.443 18.620 13.759 1.00 42.28 102 GLY A C 1
ATOM 766 O O . GLY A 1 102 ? -9.010 18.109 14.787 1.00 42.28 102 GLY A O 1
ATOM 767 N N . THR A 1 103 ? -9.482 17.957 12.608 1.00 49.72 103 THR A N 1
ATOM 768 C CA . THR A 1 103 ? -8.937 16.622 12.422 1.00 49.72 103 THR A CA 1
ATOM 769 C C . THR A 1 103 ? -7.538 16.791 11.857 1.00 49.72 103 THR A C 1
ATOM 771 O O . THR A 1 103 ? -7.366 17.063 10.673 1.00 49.72 103 THR A O 1
ATOM 774 N N . THR A 1 104 ? -6.524 16.673 12.713 1.00 53.22 104 THR A N 1
ATOM 775 C CA . THR A 1 104 ? -5.135 16.531 12.261 1.00 53.22 104 THR A CA 1
ATOM 776 C C . THR A 1 104 ? -5.099 15.389 11.230 1.00 53.22 104 THR A C 1
ATOM 778 O O . THR A 1 104 ? -5.816 14.406 11.384 1.00 53.22 104 THR A O 1
ATOM 781 N N . SER A 1 105 ? -4.331 15.487 10.154 1.00 65.44 105 SER A N 1
ATOM 782 C CA . SER A 1 105 ? -4.146 14.376 9.208 1.00 65.44 105 SER A CA 1
ATOM 783 C C . SER A 1 105 ? -2.737 13.826 9.358 1.00 65.44 105 SER A C 1
ATOM 785 O O . SER A 1 105 ? -1.782 14.587 9.521 1.00 65.44 105 SER A O 1
ATOM 787 N N . PHE A 1 106 ? -2.603 12.503 9.330 1.00 75.31 106 PHE A N 1
ATOM 788 C CA . PHE A 1 106 ? -1.297 11.847 9.315 1.00 75.31 106 PHE A CA 1
ATOM 789 C C . PHE A 1 106 ? -0.923 11.527 7.874 1.00 75.31 106 PHE A C 1
ATOM 791 O O . PHE A 1 106 ? -1.730 10.931 7.160 1.00 75.31 106 PHE A O 1
ATOM 798 N N . GLN A 1 107 ? 0.300 11.872 7.476 1.00 79.81 107 GLN A N 1
ATOM 799 C CA . GLN A 1 107 ? 0.875 11.460 6.206 1.00 79.81 107 GLN A CA 1
ATOM 800 C C . GLN A 1 107 ? 2.342 11.073 6.388 1.00 79.81 107 GLN A C 1
ATOM 802 O O . GLN A 1 107 ? 3.151 11.811 6.950 1.00 79.81 107 GLN A O 1
ATOM 807 N N . MET A 1 108 ? 2.686 9.908 5.863 1.00 80.88 108 MET A N 1
ATOM 808 C CA . MET A 1 108 ? 4.040 9.394 5.799 1.00 80.88 108 MET A CA 1
ATOM 809 C C . MET A 1 108 ? 4.401 9.119 4.353 1.00 80.88 108 MET A C 1
ATOM 811 O O . MET A 1 108 ? 3.655 8.441 3.652 1.00 80.88 108 MET A O 1
ATOM 815 N N . ILE A 1 109 ? 5.547 9.641 3.931 1.00 85.56 109 ILE A N 1
ATOM 816 C CA . ILE A 1 109 ? 6.089 9.454 2.594 1.00 85.56 109 ILE A CA 1
ATOM 817 C C . ILE A 1 109 ? 7.459 8.808 2.743 1.00 85.56 109 ILE A C 1
ATOM 819 O O . ILE A 1 109 ? 8.260 9.227 3.578 1.00 85.56 109 ILE A O 1
ATOM 823 N N . PHE A 1 110 ? 7.741 7.789 1.949 1.00 85.56 110 PHE A N 1
ATOM 824 C CA . PHE A 1 110 ? 9.090 7.262 1.837 1.00 85.56 110 PHE A CA 1
ATOM 825 C C . PHE A 1 110 ? 9.417 6.899 0.399 1.00 85.56 110 PHE A C 1
ATOM 827 O O . PHE A 1 110 ? 8.533 6.554 -0.386 1.00 85.56 110 PHE A O 1
ATOM 834 N N . GLU A 1 111 ? 10.701 6.969 0.080 1.00 87.56 111 GLU A N 1
ATOM 835 C CA . GLU A 1 111 ? 11.214 6.741 -1.264 1.00 87.56 111 GLU A CA 1
ATOM 836 C C . GLU A 1 111 ? 12.188 5.564 -1.280 1.00 87.56 111 GLU A C 1
ATOM 838 O O . GLU A 1 111 ? 12.983 5.395 -0.347 1.00 87.56 111 GLU A O 1
ATOM 843 N N . VAL A 1 112 ? 12.119 4.758 -2.340 1.00 86.31 112 VAL A N 1
ATOM 844 C CA . VAL A 1 112 ? 13.006 3.615 -2.571 1.00 86.31 112 VAL A CA 1
ATOM 845 C C . VAL A 1 112 ? 13.167 3.356 -4.069 1.00 86.31 112 VAL A C 1
ATOM 847 O O . VAL A 1 112 ? 12.206 3.455 -4.830 1.00 86.31 112 VAL A O 1
ATOM 850 N N . ASP A 1 113 ? 14.377 3.003 -4.495 1.00 87.81 113 ASP A N 1
ATOM 851 C CA . ASP A 1 113 ? 14.627 2.544 -5.862 1.00 87.81 113 ASP A CA 1
ATOM 852 C C . ASP A 1 113 ? 14.512 1.012 -5.919 1.00 87.81 113 ASP A C 1
ATOM 854 O O . ASP A 1 113 ? 15.244 0.289 -5.242 1.00 87.81 113 ASP A O 1
ATOM 858 N N . GLU A 1 114 ? 13.593 0.496 -6.738 1.00 87.38 114 GLU A N 1
ATOM 859 C CA . GLU A 1 114 ? 13.292 -0.937 -6.823 1.00 87.38 114 GLU A CA 1
ATOM 860 C C . GLU A 1 114 ? 13.196 -1.435 -8.259 1.00 87.38 114 GLU A C 1
ATOM 862 O O . GLU A 1 114 ? 12.769 -0.740 -9.177 1.00 87.38 114 GLU A O 1
ATOM 867 N N . LYS A 1 115 ? 13.533 -2.706 -8.483 1.00 91.06 115 LYS A N 1
ATOM 868 C CA . LYS A 1 115 ? 13.299 -3.331 -9.790 1.00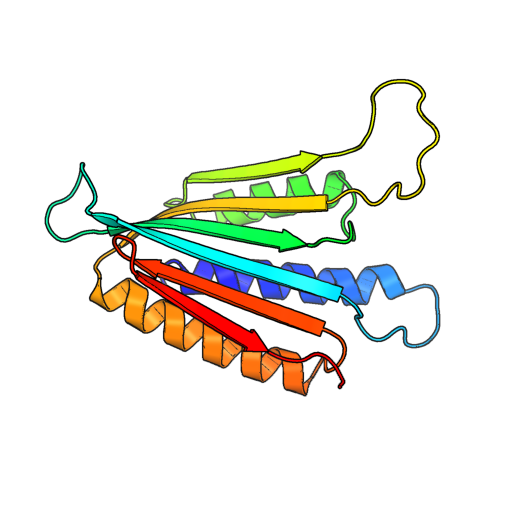 91.06 115 LYS A CA 1
ATOM 869 C C . LYS A 1 115 ? 11.786 -3.466 -10.035 1.00 91.06 115 LYS A C 1
ATOM 871 O O . LYS A 1 115 ? 11.068 -3.851 -9.113 1.00 91.06 115 LYS A O 1
ATOM 876 N N . PRO A 1 116 ? 11.292 -3.314 -11.280 1.00 89.88 116 PRO A N 1
ATOM 877 C CA . PRO A 1 116 ? 9.867 -3.477 -11.599 1.00 89.88 116 PRO A CA 1
ATOM 878 C C . PRO A 1 116 ? 9.248 -4.793 -11.101 1.00 89.88 116 PRO A C 1
ATOM 880 O O . PRO A 1 116 ? 8.118 -4.818 -10.618 1.00 89.88 116 PRO A O 1
ATOM 883 N N . ARG A 1 117 ? 10.003 -5.900 -11.176 1.00 91.00 117 ARG A N 1
ATOM 884 C CA . ARG A 1 117 ? 9.558 -7.212 -10.670 1.00 91.00 117 ARG A CA 1
ATOM 885 C C . ARG A 1 117 ? 9.402 -7.240 -9.146 1.00 91.00 117 ARG A C 1
ATOM 887 O O . ARG A 1 117 ? 8.499 -7.912 -8.647 1.00 91.00 117 ARG A O 1
ATOM 894 N N . THR A 1 118 ? 10.263 -6.522 -8.426 1.00 90.81 118 THR A N 1
ATOM 895 C CA . THR A 1 118 ? 10.179 -6.383 -6.968 1.00 90.81 118 THR A CA 1
ATOM 896 C C . THR A 1 118 ? 8.925 -5.604 -6.601 1.00 90.81 118 THR A C 1
ATOM 898 O O . THR A 1 118 ? 8.097 -6.139 -5.875 1.00 90.81 118 THR A O 1
ATOM 901 N N . LEU A 1 119 ? 8.697 -4.439 -7.222 1.00 91.31 119 LEU A N 1
ATOM 902 C CA . LEU A 1 119 ? 7.495 -3.632 -6.986 1.00 91.31 119 LEU A CA 1
ATOM 903 C C . LEU A 1 119 ? 6.201 -4.430 -7.217 1.00 91.31 119 LEU A C 1
ATOM 905 O O . LEU A 1 119 ? 5.267 -4.363 -6.420 1.00 91.31 119 LEU A O 1
ATOM 909 N N . MET A 1 120 ? 6.137 -5.218 -8.294 1.00 92.12 120 MET A N 1
ATOM 910 C CA . MET A 1 120 ? 4.973 -6.060 -8.586 1.00 92.12 120 MET A CA 1
ATOM 911 C C . MET A 1 120 ? 4.725 -7.109 -7.490 1.00 92.12 120 MET A C 1
ATOM 913 O O . MET A 1 120 ? 3.583 -7.313 -7.076 1.00 92.12 120 MET A O 1
ATOM 917 N N . THR A 1 121 ? 5.790 -7.747 -6.999 1.00 93.38 121 THR A N 1
ATOM 918 C CA . THR A 1 121 ? 5.719 -8.719 -5.896 1.00 93.38 121 THR A CA 1
ATOM 919 C C . THR A 1 121 ? 5.270 -8.037 -4.606 1.00 93.38 121 THR A C 1
ATOM 921 O O . THR A 1 121 ? 4.373 -8.526 -3.918 1.00 93.38 121 THR A O 1
ATOM 924 N N . ASP A 1 122 ? 5.823 -6.863 -4.328 1.00 93.06 122 ASP A N 1
ATOM 925 C CA . ASP A 1 122 ? 5.512 -6.069 -3.150 1.00 93.06 122 ASP A CA 1
ATOM 926 C C . ASP A 1 122 ? 4.056 -5.614 -3.134 1.00 93.06 122 ASP A C 1
ATOM 928 O O . ASP A 1 122 ? 3.375 -5.745 -2.117 1.00 93.06 122 ASP A O 1
ATOM 932 N N . CYS A 1 123 ? 3.520 -5.194 -4.280 1.00 93.94 123 CYS A N 1
ATOM 933 C CA . CYS A 1 123 ? 2.104 -4.867 -4.408 1.00 93.94 123 CYS A CA 1
ATOM 934 C C . CYS A 1 123 ? 1.211 -6.067 -4.061 1.00 93.94 123 CYS A C 1
ATOM 936 O O . CYS A 1 123 ? 0.210 -5.903 -3.365 1.00 93.94 123 CYS A O 1
ATOM 938 N N . LEU A 1 124 ? 1.560 -7.281 -4.501 1.00 95.06 124 LEU A N 1
ATOM 939 C CA . LEU A 1 124 ? 0.798 -8.490 -4.162 1.00 95.06 124 LEU A CA 1
ATOM 940 C C . LEU A 1 124 ? 0.873 -8.814 -2.666 1.00 95.06 124 LEU A C 1
ATOM 942 O O . LEU A 1 124 ? -0.150 -9.148 -2.063 1.00 95.06 124 LEU A O 1
ATOM 946 N N . ILE A 1 125 ? 2.055 -8.678 -2.061 1.00 94.88 125 ILE A N 1
ATOM 947 C CA . ILE A 1 125 ? 2.255 -8.875 -0.620 1.00 94.88 125 ILE A CA 1
ATOM 948 C C . ILE A 1 125 ? 1.406 -7.881 0.174 1.00 94.88 125 ILE A C 1
ATOM 950 O O . ILE A 1 125 ? 0.689 -8.297 1.086 1.00 94.88 125 ILE A O 1
ATOM 954 N N . ILE A 1 126 ? 1.436 -6.597 -0.197 1.00 94.75 126 ILE A N 1
ATOM 955 C CA . ILE A 1 126 ? 0.648 -5.547 0.457 1.00 94.75 126 ILE A CA 1
ATOM 956 C C . ILE A 1 126 ? -0.840 -5.874 0.341 1.00 94.75 126 ILE A C 1
ATOM 958 O O . ILE A 1 126 ? -1.517 -5.951 1.360 1.00 94.75 126 ILE A O 1
ATOM 962 N N . LYS A 1 127 ? -1.352 -6.156 -0.864 1.00 95.19 127 LYS A N 1
ATOM 963 C CA . LYS A 1 127 ? -2.768 -6.516 -1.064 1.00 95.19 127 LYS A CA 1
ATOM 964 C C . LYS A 1 127 ? -3.187 -7.711 -0.207 1.00 95.19 127 LYS A C 1
ATOM 966 O O . LYS A 1 127 ? -4.238 -7.679 0.431 1.00 95.19 127 LYS A O 1
ATOM 971 N N . HIS A 1 128 ? -2.365 -8.760 -0.153 1.00 95.25 128 HIS A N 1
ATOM 972 C CA . HIS A 1 128 ? -2.629 -9.928 0.692 1.00 95.25 128 HIS A CA 1
ATOM 973 C C . HIS A 1 128 ? -2.645 -9.574 2.181 1.00 95.25 128 HIS A C 1
ATOM 975 O O . HIS A 1 128 ? -3.499 -10.045 2.932 1.00 95.25 128 HIS A O 1
ATOM 981 N N . PHE A 1 129 ? -1.723 -8.718 2.613 1.00 93.94 129 PHE A N 1
ATOM 982 C CA . PHE A 1 129 ? -1.665 -8.238 3.986 1.00 93.94 129 PHE A CA 1
ATOM 983 C C . PHE A 1 129 ? -2.899 -7.402 4.354 1.00 93.94 129 PHE A C 1
ATOM 985 O O . PHE A 1 129 ? -3.519 -7.661 5.384 1.00 93.94 129 PHE A O 1
ATOM 992 N N . LEU A 1 130 ? -3.328 -6.487 3.479 1.00 93.19 130 LEU A N 1
ATOM 993 C CA . LEU A 1 130 ? -4.553 -5.702 3.658 1.00 93.19 130 LEU A CA 1
ATOM 994 C C . LEU A 1 130 ? -5.789 -6.599 3.776 1.00 93.19 130 LEU A C 1
ATOM 996 O O . LEU A 1 130 ? -6.590 -6.404 4.688 1.00 93.19 130 LEU A O 1
ATOM 1000 N N . ARG A 1 131 ? -5.903 -7.637 2.933 1.00 93.31 131 ARG A N 1
ATOM 1001 C CA . ARG A 1 131 ? -6.980 -8.642 3.023 1.00 93.31 131 ARG A CA 1
ATOM 1002 C C . ARG A 1 131 ? -7.016 -9.333 4.383 1.00 93.31 131 ARG A C 1
ATOM 1004 O O . ARG 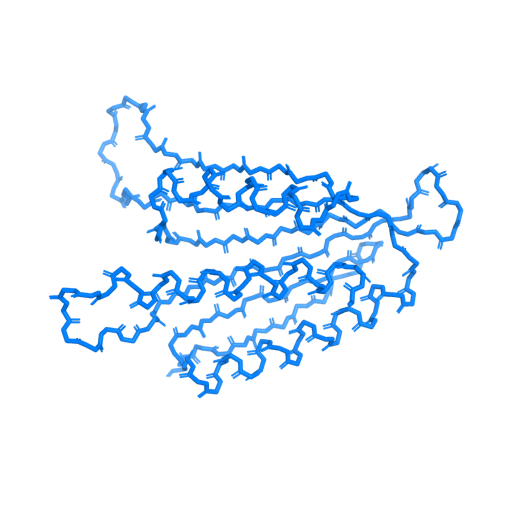A 1 131 ? -8.087 -9.497 4.956 1.00 93.31 131 ARG A O 1
ATOM 1011 N N . LYS A 1 132 ? -5.857 -9.703 4.934 1.00 92.06 132 LYS A N 1
ATOM 1012 C CA . LYS A 1 132 ? -5.783 -10.287 6.284 1.00 92.06 132 LYS A CA 1
ATOM 1013 C C . LYS A 1 132 ? -6.233 -9.306 7.360 1.00 92.06 132 LYS A C 1
ATOM 1015 O O . LYS A 1 132 ? -6.935 -9.708 8.284 1.00 92.06 132 LYS A O 1
ATOM 1020 N N . ILE A 1 133 ? -5.849 -8.035 7.241 1.00 88.00 133 ILE A N 1
ATOM 1021 C CA . ILE A 1 133 ? -6.227 -7.012 8.217 1.00 88.00 133 ILE A CA 1
ATOM 1022 C C . ILE A 1 133 ? -7.739 -6.806 8.227 1.00 88.00 133 ILE A C 1
ATOM 1024 O O . ILE A 1 133 ? -8.321 -6.837 9.305 1.00 88.00 133 ILE A O 1
ATOM 1028 N N . ILE A 1 134 ? -8.384 -6.637 7.069 1.00 88.31 134 ILE A N 1
ATOM 1029 C CA . ILE A 1 134 ? -9.829 -6.351 7.019 1.00 88.31 134 ILE A CA 1
ATOM 1030 C C . ILE A 1 134 ? -10.692 -7.504 7.550 1.00 88.31 134 ILE A C 1
ATOM 1032 O O . ILE A 1 134 ? -11.781 -7.252 8.054 1.00 88.31 134 ILE A O 1
ATOM 1036 N N . ILE A 1 135 ? -10.203 -8.751 7.502 1.00 88.06 135 ILE A N 1
ATOM 1037 C CA . ILE A 1 135 ? -10.886 -9.905 8.113 1.00 88.06 135 ILE A CA 1
ATOM 1038 C C . ILE A 1 135 ? -10.964 -9.738 9.637 1.00 88.06 135 ILE A C 1
ATOM 1040 O O . ILE A 1 135 ? -11.982 -10.051 10.246 1.00 88.06 135 ILE A O 1
ATOM 1044 N N . ILE A 1 136 ? -9.895 -9.228 10.254 1.00 84.19 136 ILE A N 1
ATOM 1045 C CA . ILE A 1 136 ? -9.804 -9.026 11.707 1.00 84.19 136 ILE A CA 1
ATOM 1046 C C . ILE A 1 136 ? -10.429 -7.680 12.111 1.00 84.19 136 ILE A C 1
ATOM 1048 O O . ILE A 1 136 ? -11.088 -7.567 13.142 1.00 84.19 136 ILE A O 1
ATOM 1052 N N . HIS A 1 137 ? -10.242 -6.651 11.287 1.00 81.94 137 HIS A N 1
ATOM 1053 C CA . HIS A 1 137 ? -10.597 -5.262 11.553 1.00 81.94 137 HIS A CA 1
ATOM 1054 C C . HIS A 1 137 ? -11.574 -4.732 10.497 1.00 81.94 137 HIS A C 1
ATOM 1056 O O . HIS A 1 137 ? -11.254 -3.837 9.717 1.00 81.94 137 HIS A O 1
ATOM 1062 N N . HIS A 1 138 ? -12.790 -5.277 10.493 1.00 77.62 138 HIS A N 1
ATOM 1063 C CA . HIS A 1 138 ? -13.804 -5.036 9.456 1.00 77.62 138 HIS A CA 1
ATOM 1064 C C . HIS A 1 138 ? -14.292 -3.581 9.322 1.00 77.62 138 HIS A C 1
ATOM 1066 O O . HIS A 1 138 ? -14.928 -3.239 8.328 1.00 77.62 138 HIS A O 1
ATOM 1072 N N . LYS A 1 139 ? -14.014 -2.716 10.306 1.00 77.69 139 LYS A N 1
ATOM 1073 C CA . LYS A 1 139 ? -14.340 -1.281 10.255 1.00 77.69 139 LYS A CA 1
ATOM 1074 C C . LYS A 1 139 ? -13.231 -0.409 9.653 1.00 77.69 139 LYS A C 1
ATOM 1076 O O . LYS A 1 139 ? -13.454 0.782 9.436 1.00 77.69 139 LYS A O 1
ATOM 1081 N N . ILE A 1 140 ? -12.063 -0.979 9.352 1.00 80.94 140 ILE A N 1
ATOM 1082 C CA . ILE A 1 140 ? -11.001 -0.260 8.649 1.00 80.94 140 ILE A CA 1
ATOM 1083 C C . ILE A 1 140 ? -11.254 -0.357 7.146 1.00 80.94 140 ILE A C 1
ATOM 1085 O O . ILE A 1 140 ? -11.491 -1.443 6.612 1.00 80.94 140 ILE A O 1
ATOM 1089 N N . ARG A 1 141 ? -11.149 0.783 6.462 1.00 86.62 141 ARG A N 1
ATOM 1090 C CA . ARG A 1 141 ? -11.146 0.862 5.002 1.00 86.62 141 ARG A CA 1
ATOM 1091 C C . ARG A 1 141 ? -9.762 1.257 4.503 1.00 86.62 141 ARG A C 1
ATOM 1093 O O . ARG A 1 141 ? -9.218 2.276 4.926 1.00 86.62 141 ARG A O 1
ATOM 1100 N N . PHE A 1 142 ? -9.218 0.490 3.567 1.00 90.50 142 PHE A N 1
ATOM 1101 C CA . PHE A 1 142 ? -7.978 0.823 2.873 1.00 90.50 142 PHE A CA 1
ATOM 1102 C C . PHE A 1 142 ? -8.258 1.197 1.425 1.00 90.50 142 PHE A C 1
ATOM 1104 O O . PHE A 1 142 ? -8.898 0.439 0.702 1.00 90.50 142 PHE A O 1
ATOM 1111 N N . ASN A 1 143 ? -7.707 2.323 0.988 1.00 92.38 143 ASN A N 1
ATOM 1112 C CA . ASN A 1 143 ? -7.608 2.692 -0.416 1.00 92.38 143 ASN A CA 1
ATOM 1113 C C . ASN A 1 143 ? -6.172 2.445 -0.866 1.00 92.38 143 ASN A C 1
ATOM 1115 O O . ASN A 1 143 ? -5.282 3.228 -0.537 1.00 92.38 143 ASN A O 1
ATOM 1119 N N . PHE A 1 144 ? -5.946 1.359 -1.594 1.00 95.19 144 PHE A N 1
ATOM 1120 C CA . PHE A 1 144 ? -4.644 1.038 -2.156 1.00 95.19 144 PHE A CA 1
ATOM 1121 C C . PHE A 1 144 ? -4.578 1.511 -3.604 1.00 95.19 144 PHE A C 1
ATOM 1123 O O . PHE A 1 144 ? -5.459 1.196 -4.402 1.00 95.19 144 PHE A O 1
ATOM 1130 N N . SER A 1 145 ? -3.533 2.244 -3.964 1.00 95.38 145 SER A N 1
ATOM 1131 C CA . SER A 1 145 ? -3.304 2.676 -5.339 1.00 95.38 145 SER A CA 1
ATOM 1132 C C . SER A 1 145 ? -1.847 2.511 -5.738 1.00 95.38 145 SER A C 1
ATOM 1134 O O . SER A 1 145 ? -0.936 2.696 -4.935 1.00 95.38 145 SER A O 1
ATOM 1136 N N . VAL A 1 146 ? -1.630 2.151 -6.995 1.00 95.56 146 VAL A N 1
ATOM 1137 C CA . VAL A 1 146 ? -0.304 2.026 -7.594 1.00 95.56 146 VAL A CA 1
ATOM 1138 C C . VAL A 1 146 ? -0.346 2.713 -8.943 1.00 95.56 146 VAL A C 1
ATOM 1140 O O . VAL A 1 146 ? -1.180 2.376 -9.784 1.00 95.56 146 VAL A O 1
ATOM 1143 N N . LYS A 1 147 ? 0.546 3.674 -9.151 1.00 96.25 147 LYS A N 1
ATOM 1144 C CA . LYS A 1 147 ? 0.699 4.400 -10.404 1.00 96.25 147 LYS A CA 1
ATOM 1145 C C . LYS A 1 147 ? 2.092 4.138 -10.956 1.00 96.25 147 LYS A C 1
ATOM 1147 O O . LYS A 1 147 ? 3.063 4.623 -10.391 1.00 96.25 147 LYS A O 1
ATOM 1152 N N . VAL A 1 148 ? 2.194 3.395 -12.055 1.00 93.44 148 VAL A N 1
ATOM 1153 C CA . VAL A 1 148 ? 3.480 3.089 -12.706 1.00 93.44 148 VAL A CA 1
ATOM 1154 C C . VAL A 1 148 ? 3.529 3.778 -14.059 1.00 93.44 148 VAL A C 1
ATOM 1156 O O . VAL A 1 148 ? 2.694 3.497 -14.917 1.00 93.44 148 VAL A O 1
ATOM 1159 N N . ASN A 1 149 ? 4.492 4.680 -14.260 1.00 89.56 149 ASN A N 1
ATOM 1160 C CA . ASN A 1 149 ? 4.682 5.401 -15.527 1.00 89.56 149 ASN A CA 1
ATOM 1161 C C . ASN A 1 149 ? 3.374 6.016 -16.084 1.00 89.56 149 ASN A C 1
ATOM 1163 O O . ASN A 1 149 ? 3.122 5.998 -17.285 1.00 89.56 149 ASN A O 1
ATOM 1167 N N . GLY A 1 150 ? 2.518 6.537 -15.196 1.00 88.31 150 GLY A N 1
ATOM 1168 C CA . GLY A 1 150 ? 1.236 7.163 -15.548 1.00 88.31 150 GLY A CA 1
ATOM 1169 C C . GLY A 1 150 ? 0.017 6.233 -15.551 1.00 88.31 150 GLY A C 1
ATOM 1170 O O . GLY A 1 150 ? -1.104 6.731 -15.507 1.00 88.31 150 GLY A O 1
ATOM 1171 N N . ILE A 1 151 ? 0.201 4.910 -15.525 1.00 91.88 151 ILE A N 1
ATOM 1172 C CA . ILE A 1 151 ? -0.901 3.940 -15.463 1.00 91.88 151 ILE A CA 1
ATOM 1173 C C . ILE A 1 151 ? -1.302 3.730 -14.004 1.00 91.88 151 ILE A C 1
ATOM 1175 O O . ILE A 1 151 ? -0.486 3.269 -13.207 1.00 91.88 151 ILE A O 1
ATOM 1179 N N . LEU A 1 152 ? -2.551 4.054 -13.663 1.00 94.75 152 LEU A N 1
ATOM 1180 C CA . LEU A 1 152 ? -3.100 3.947 -12.310 1.00 94.75 152 LEU A CA 1
ATOM 1181 C C . LEU A 1 152 ? -3.920 2.662 -12.134 1.00 94.75 152 LEU A C 1
ATOM 1183 O O . LEU A 1 152 ? -4.822 2.376 -12.917 1.00 94.75 152 LEU A O 1
ATOM 1187 N N . SER A 1 153 ? -3.656 1.943 -11.049 1.00 94.75 153 SER A N 1
ATOM 1188 C CA . SER A 1 153 ? -4.490 0.863 -10.528 1.00 94.75 153 SER A CA 1
ATOM 1189 C C . SER A 1 153 ? -4.917 1.208 -9.109 1.00 94.75 153 SER A C 1
ATOM 1191 O O . SER A 1 153 ? -4.066 1.491 -8.271 1.00 94.75 153 SER A O 1
ATOM 1193 N N . THR A 1 154 ? -6.208 1.091 -8.812 1.00 94.38 154 THR A N 1
ATOM 1194 C CA . THR A 1 154 ? -6.763 1.340 -7.473 1.00 94.38 154 THR A CA 1
ATOM 1195 C C . THR A 1 154 ? -7.578 0.134 -7.018 1.00 94.38 154 THR A C 1
ATOM 1197 O O . THR A 1 154 ? -8.280 -0.478 -7.818 1.00 94.38 154 THR A O 1
ATOM 1200 N N . GLU A 1 155 ? -7.482 -0.221 -5.740 1.00 94.62 155 GLU A N 1
ATOM 1201 C CA . GLU A 1 155 ? -8.253 -1.289 -5.102 1.00 94.62 155 GLU A CA 1
ATOM 1202 C C . GLU A 1 155 ? -8.660 -0.833 -3.696 1.00 94.62 155 GLU A C 1
ATOM 1204 O O . GLU A 1 155 ? -7.855 -0.259 -2.957 1.00 94.62 155 GLU A O 1
ATOM 1209 N N . ILE A 1 156 ? -9.920 -1.066 -3.334 1.00 91.38 156 ILE A N 1
ATOM 1210 C CA . ILE A 1 156 ? -10.463 -0.723 -2.018 1.00 91.38 156 ILE A CA 1
ATOM 1211 C C . ILE A 1 156 ? -10.638 -2.017 -1.224 1.00 91.38 156 ILE A C 1
ATOM 1213 O O . ILE A 1 156 ? -11.153 -3.005 -1.745 1.00 91.38 156 ILE A O 1
ATOM 1217 N N . PHE A 1 157 ? -10.218 -2.007 0.039 1.00 89.56 157 PHE A N 1
ATOM 1218 C CA . PHE A 1 157 ? -10.361 -3.128 0.963 1.00 89.56 157 PHE A CA 1
ATOM 1219 C C . PHE A 1 157 ? -11.170 -2.697 2.184 1.00 89.56 157 PHE A C 1
ATOM 1221 O O . PHE A 1 157 ? -10.812 -1.722 2.845 1.00 89.56 157 PHE A O 1
ATOM 1228 N N . GLY A 1 158 ? -12.210 -3.457 2.528 1.00 85.25 158 GLY A N 1
ATOM 1229 C CA . GLY A 1 158 ? -13.059 -3.166 3.685 1.00 85.25 158 GLY A CA 1
ATOM 1230 C C . GLY A 1 158 ? -13.984 -1.961 3.480 1.00 85.25 158 GLY A C 1
ATOM 1231 O O . GLY A 1 158 ? -14.143 -1.457 2.369 1.00 85.25 158 GLY A O 1
ATOM 1232 N N . GLY A 1 159 ? -14.587 -1.499 4.577 1.00 68.44 159 GLY A N 1
ATOM 1233 C CA . GLY A 1 159 ? -15.743 -0.601 4.552 1.00 68.44 159 GLY A CA 1
ATOM 1234 C C . GLY A 1 159 ? -17.052 -1.388 4.440 1.00 68.44 159 GLY A C 1
ATOM 1235 O O . GLY A 1 159 ? -17.151 -2.330 3.659 1.00 68.44 159 GLY A O 1
ATOM 1236 N N . ARG A 1 160 ? -18.042 -1.033 5.264 1.00 49.72 160 ARG A N 1
ATOM 1237 C CA . ARG A 1 160 ? -19.423 -1.496 5.079 1.00 49.72 160 ARG A CA 1
ATOM 1238 C C . ARG A 1 160 ? -20.048 -0.725 3.914 1.00 49.72 160 ARG A C 1
ATOM 1240 O O . ARG A 1 160 ? -19.873 0.493 3.852 1.00 49.72 160 ARG A O 1
ATOM 1247 N N . GLU A 1 161 ? -20.749 -1.441 3.040 1.00 39.53 161 GLU A N 1
ATOM 1248 C CA . GLU A 1 161 ? -21.924 -0.894 2.346 1.00 39.53 161 GLU A CA 1
ATOM 1249 C C . GLU A 1 161 ? -23.033 -0.591 3.363 1.00 39.53 161 GLU A C 1
ATOM 1251 O O . GLU A 1 161 ? -23.150 -1.354 4.357 1.00 39.53 161 GLU A O 1
#

Sequence (161 aa):
MEGTASAVCEILRYLIIYWKCDTGQSKEVLLEGQLMISIEAINSKHQPNALHCVTTIASARSICGDLVLKKLQKELQSILPGFSAKLTSTSGEGSYSLDTSGTTSFQMIFEVDEKPRTLMTDCLIIKHFLRKIIIIHHKIRFNFSVKVNGILSTEIFGGRE

Foldseek 3Di:
DADPLVLLLVLVVLLVVLLVVVCVPDPDPFDAWEKEWEWEWEQDPVDHQKTKIKIKIKTQADSAPPVRQVVSVVVCCVVHVQKPKDWDWDQPDDDDDDDDDNGTMTMIIIIHIGHPVRVVVSLVSNVVSLQVCCVVRQNYKYWYWYAYNRDIDIDIGHDDD